Protein AF-A0A7S3T884-F1 (afdb_monomer_lite)

Secondary structure (DSSP, 8-state):
--------GGGG--TT---HHHHHHHHHTT------S------TTS-PPP-EEEE-TTSSEEEEE-TTS-EEEEEEE-SSS-EEEEE--SSSS-EEE--

pLDDT: mean 70.26, std 16.82, range [40.16, 94.12]

Sequence (99 aa):
TFEVGGMNPYSRVRAGEWLAFDLADVMECGSACQLTDHFEEAQTKQMGRELSVYRSDDKSEHTLAAEDDRPLLIARTVGERDADIYIATGGDPPCAMGP

Organism: NCBI:txid141414

Radius of gyration: 24.62 Å; chains: 1; bounding box: 34×71×53 Å

Foldseek 3Di:
DDDPPPPPPPPDDDPPDDDPVNVVVCVVVVVPPPPDPPPPPPPPDDPDWDWDWDADPVRQKIFIATPVRHTAKMWGDDDDPDIWIFGPPVDPPTHTPDD

Structure (mmCIF, N/CA/C/O backbone):
data_AF-A0A7S3T884-F1
#
_entry.id   AF-A0A7S3T884-F1
#
loop_
_atom_site.group_PDB
_atom_site.id
_atom_site.type_symbol
_atom_site.label_atom_id
_atom_site.label_alt_id
_atom_site.label_comp_id
_atom_site.label_asym_id
_atom_site.label_entity_id
_atom_site.label_seq_id
_atom_site.pdbx_PDB_ins_code
_atom_site.Cartn_x
_atom_site.Cartn_y
_atom_site.Cartn_z
_atom_site.occupancy
_atom_site.B_iso_or_equiv
_atom_site.auth_seq_id
_atom_site.auth_comp_id
_atom_site.auth_asym_id
_atom_site.auth_atom_id
_atom_site.pdbx_PDB_model_num
ATOM 1 N N . THR A 1 1 ? 0.490 56.604 -40.504 1.00 49.78 1 THR A N 1
ATOM 2 C CA . THR A 1 1 ? -0.555 55.672 -40.961 1.00 49.78 1 THR A CA 1
ATOM 3 C C . THR A 1 1 ? 0.101 54.375 -41.354 1.00 49.78 1 THR A C 1
ATOM 5 O O . THR A 1 1 ? 0.791 54.371 -42.355 1.00 49.78 1 THR A O 1
ATOM 8 N N . PHE A 1 2 ? -0.026 53.344 -40.523 1.00 40.16 2 PHE A N 1
ATOM 9 C CA . PHE A 1 2 ? -0.039 51.931 -40.913 1.00 40.16 2 PHE A CA 1
ATOM 10 C C . PHE A 1 2 ? -0.510 51.173 -39.670 1.00 40.16 2 PHE A C 1
ATOM 12 O O . PHE A 1 2 ? 0.254 50.925 -38.741 1.00 40.16 2 PHE A O 1
ATOM 19 N N . GLU A 1 3 ? -1.817 50.937 -39.611 1.00 46.31 3 GLU A N 1
ATOM 20 C CA . GLU A 1 3 ? -2.409 50.013 -38.656 1.00 46.31 3 GLU A CA 1
ATOM 21 C C . GLU A 1 3 ? -1.994 48.608 -39.086 1.00 46.31 3 GLU A C 1
ATOM 23 O O . GLU A 1 3 ? -2.418 48.124 -40.133 1.00 46.31 3 GLU A O 1
ATOM 28 N N . VAL A 1 4 ? -1.142 47.954 -38.301 1.00 52.41 4 VAL A N 1
ATOM 29 C CA . VAL A 1 4 ? -0.983 46.504 -38.402 1.00 52.41 4 VAL A CA 1
ATOM 30 C C . VAL A 1 4 ? -1.876 45.915 -37.327 1.00 52.41 4 VAL A C 1
ATOM 32 O O . VAL A 1 4 ? -1.449 45.619 -36.214 1.00 52.41 4 VAL A O 1
ATOM 35 N N . GLY A 1 5 ? -3.160 45.808 -37.672 1.00 50.34 5 GLY A N 1
ATOM 36 C CA . GLY A 1 5 ? -4.092 44.908 -37.012 1.00 50.34 5 GLY A CA 1
ATOM 37 C C . GLY A 1 5 ? -3.593 43.481 -37.205 1.00 50.34 5 GLY A C 1
ATOM 38 O O . GLY A 1 5 ? -3.985 42.796 -38.147 1.00 50.34 5 GLY A O 1
ATOM 39 N N . GLY A 1 6 ? -2.678 43.058 -36.333 1.00 42.00 6 GLY A N 1
ATO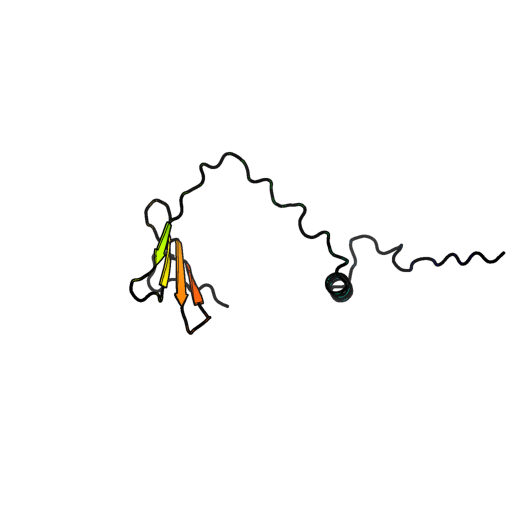M 40 C CA . GLY A 1 6 ? -2.262 41.672 -36.192 1.00 42.00 6 GLY A CA 1
ATOM 41 C C . GLY A 1 6 ? -3.421 40.892 -35.600 1.00 42.00 6 GLY A C 1
ATOM 42 O O . GLY A 1 6 ? -3.534 40.749 -34.385 1.00 42.00 6 GLY A O 1
ATOM 43 N N . MET A 1 7 ? -4.325 40.461 -36.473 1.00 45.94 7 MET A N 1
ATOM 44 C CA . MET A 1 7 ? -5.416 39.562 -36.147 1.00 45.94 7 MET A CA 1
ATOM 45 C C . MET A 1 7 ? -4.790 38.293 -35.570 1.00 45.94 7 MET A C 1
ATOM 47 O O . MET A 1 7 ? -4.184 37.510 -36.297 1.00 45.94 7 MET A O 1
ATOM 51 N N . ASN A 1 8 ? -4.862 38.138 -34.247 1.00 51.88 8 ASN A N 1
ATOM 52 C CA . ASN A 1 8 ? -4.403 36.935 -33.576 1.00 51.88 8 ASN A CA 1
ATOM 53 C C . ASN A 1 8 ? -5.169 35.741 -34.189 1.00 51.88 8 ASN A C 1
ATOM 55 O O . ASN A 1 8 ? -6.406 35.721 -34.081 1.00 51.88 8 ASN A O 1
ATOM 59 N N . PRO A 1 9 ? -4.495 34.772 -34.844 1.00 50.94 9 PRO A N 1
ATOM 60 C CA . PRO A 1 9 ? -5.165 33.648 -35.500 1.00 50.94 9 PRO A CA 1
ATOM 61 C C . PRO A 1 9 ? -5.946 32.772 -34.509 1.00 50.94 9 PRO A C 1
ATOM 63 O O . PRO A 1 9 ? -6.838 32.035 -34.919 1.00 50.94 9 PRO A O 1
ATOM 66 N N . TYR A 1 10 ? -5.692 32.912 -33.204 1.00 52.44 10 TYR A N 1
ATOM 67 C CA . TYR A 1 10 ? -6.385 32.177 -32.145 1.00 52.44 10 TYR A CA 1
ATOM 68 C C . TYR A 1 10 ? -7.757 32.761 -31.762 1.00 52.44 10 TYR A C 1
ATOM 70 O O . TYR A 1 10 ? -8.469 32.189 -30.943 1.00 52.44 10 TYR A O 1
ATOM 78 N N . SER A 1 11 ? -8.184 33.879 -32.359 1.00 52.78 11 SER A N 1
ATOM 79 C CA . SER A 1 11 ? -9.422 34.577 -31.962 1.00 52.78 11 SER A CA 1
ATOM 80 C C . SER A 1 11 ? -10.734 33.945 -32.463 1.00 52.78 11 SER A C 1
ATOM 82 O O . SER A 1 11 ? -11.804 34.533 -32.286 1.00 52.78 11 SER A O 1
ATOM 84 N N . ARG A 1 12 ? -10.703 32.750 -33.070 1.00 53.72 12 ARG A N 1
ATOM 85 C CA . ARG A 1 12 ? -11.915 32.088 -33.591 1.00 53.72 12 ARG A CA 1
ATOM 86 C C . ARG A 1 12 ? -12.034 30.587 -33.350 1.00 53.72 12 ARG A C 1
ATOM 88 O O . ARG A 1 12 ? -12.874 29.954 -33.986 1.00 53.72 12 ARG A O 1
ATOM 95 N N . VAL A 1 13 ? -11.292 30.016 -32.407 1.00 50.59 13 VAL A N 1
ATOM 96 C CA . VAL A 1 13 ? -11.554 28.628 -32.005 1.00 50.59 13 VAL A CA 1
ATOM 97 C C . VAL A 1 13 ? -12.625 28.650 -30.919 1.00 50.59 13 VAL A C 1
ATOM 99 O O . VAL A 1 13 ? -12.378 29.035 -29.777 1.00 50.59 13 VAL A O 1
ATOM 102 N N . ARG A 1 14 ? -13.866 28.315 -31.298 1.00 53.44 14 ARG A N 1
ATOM 103 C CA . ARG A 1 14 ? -14.937 28.061 -30.325 1.00 53.44 14 ARG A CA 1
ATOM 104 C C . ARG A 1 14 ? -14.458 26.955 -29.385 1.00 53.44 14 ARG A C 1
ATOM 106 O O . ARG A 1 14 ? -13.812 26.020 -29.840 1.00 53.44 14 ARG A O 1
ATOM 113 N N . ALA A 1 15 ? -14.788 27.063 -28.101 1.00 51.06 15 ALA A N 1
ATOM 114 C CA . ALA A 1 15 ? -14.285 26.241 -26.993 1.00 51.06 15 ALA A CA 1
ATOM 115 C C . ALA A 1 15 ? -14.606 24.721 -27.049 1.00 51.06 15 ALA A C 1
ATOM 117 O O . ALA A 1 15 ? -14.682 24.082 -26.008 1.00 51.06 15 ALA A O 1
ATOM 118 N N . GLY A 1 16 ? -14.822 24.132 -28.229 1.00 55.66 16 GLY A N 1
ATOM 119 C CA . GLY A 1 16 ? -15.200 22.729 -28.411 1.00 55.66 16 GLY A CA 1
ATOM 120 C C . GLY A 1 16 ? -14.404 21.946 -29.458 1.00 55.66 16 GLY A C 1
ATOM 121 O O . GLY A 1 16 ? -14.673 20.763 -29.616 1.00 55.66 16 GLY A O 1
ATOM 122 N N . GLU A 1 17 ? -13.440 22.544 -30.164 1.00 59.59 17 GLU A N 1
ATOM 123 C CA . GLU A 1 17 ? -12.670 21.837 -31.203 1.00 59.59 17 GLU A CA 1
ATOM 124 C C . GLU A 1 17 ? -11.180 22.166 -31.097 1.00 59.59 17 GLU A C 1
ATOM 126 O O . GLU A 1 17 ? -10.612 22.867 -31.927 1.00 59.59 17 GLU A O 1
ATOM 131 N N . TRP A 1 18 ? -10.543 21.678 -30.038 1.00 57.25 18 TRP A N 1
ATOM 132 C CA . TRP A 1 18 ? -9.087 21.603 -29.986 1.00 57.25 18 TRP A CA 1
ATOM 133 C C . TRP A 1 18 ? -8.696 20.167 -30.322 1.00 57.25 18 TRP A C 1
ATOM 135 O O . TRP A 1 18 ? -9.171 19.227 -29.679 1.00 57.25 18 TRP A O 1
ATOM 145 N N . LEU A 1 19 ? -7.875 19.978 -31.356 1.00 66.06 19 LEU A N 1
ATOM 146 C CA . LEU A 1 19 ? -7.313 18.666 -31.662 1.00 66.06 19 LEU A CA 1
ATOM 147 C C . LEU A 1 19 ? -6.342 18.284 -30.536 1.00 66.06 19 LEU A C 1
ATOM 149 O O . LEU A 1 19 ? -5.660 19.140 -29.977 1.00 66.06 19 LEU A O 1
ATOM 153 N N . ALA A 1 20 ? -6.278 16.994 -30.194 1.00 62.28 20 ALA A N 1
ATOM 154 C CA . ALA A 1 20 ? -5.528 16.504 -29.031 1.00 62.28 20 ALA A CA 1
ATOM 155 C C . ALA A 1 20 ? -4.052 16.954 -29.004 1.00 62.28 20 ALA A C 1
ATOM 157 O O . ALA A 1 20 ? -3.489 17.150 -27.931 1.00 62.28 20 ALA A O 1
ATOM 158 N N . PHE A 1 21 ? -3.447 17.156 -30.177 1.00 62.09 21 PHE A N 1
ATOM 159 C CA . PHE A 1 21 ? -2.070 17.632 -30.307 1.00 62.09 21 PHE A CA 1
ATOM 160 C C . PHE A 1 21 ? -1.910 19.118 -29.972 1.00 62.09 21 PHE A C 1
ATOM 162 O O . PHE A 1 21 ? -0.973 19.468 -29.265 1.00 62.09 21 PHE A O 1
ATOM 169 N N . ASP A 1 22 ? -2.846 19.973 -30.390 1.00 60.44 22 AS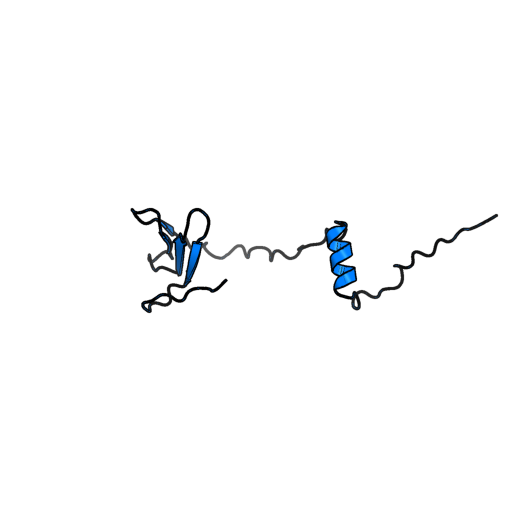P A N 1
ATOM 170 C CA . ASP A 1 22 ? -2.808 21.404 -30.059 1.00 60.44 22 ASP A CA 1
ATOM 171 C C . ASP A 1 22 ? -3.015 21.622 -28.553 1.00 60.44 22 ASP A C 1
ATOM 173 O O . ASP A 1 22 ? -2.445 22.530 -27.952 1.00 60.44 22 ASP A O 1
ATOM 177 N N . LEU A 1 23 ? -3.811 20.753 -27.920 1.00 61.22 23 LEU A N 1
ATOM 178 C CA . LEU A 1 23 ? -4.016 20.772 -26.474 1.00 61.22 23 LEU A CA 1
ATOM 179 C C . LEU A 1 23 ? -2.741 20.368 -25.714 1.00 61.22 23 LEU A C 1
ATOM 181 O O . LEU A 1 23 ? -2.403 20.995 -24.712 1.00 61.22 23 LEU A O 1
ATOM 185 N N . ALA A 1 24 ? -2.020 19.355 -26.207 1.00 65.12 24 ALA A N 1
ATOM 186 C CA . ALA A 1 24 ? -0.758 18.907 -25.621 1.00 65.12 24 ALA A CA 1
ATOM 187 C C . ALA A 1 24 ? 0.333 19.989 -25.700 1.00 65.12 24 ALA A C 1
ATOM 189 O O . ALA A 1 24 ? 1.037 20.217 -24.719 1.00 65.12 24 ALA A O 1
ATOM 190 N N . ASP A 1 25 ? 0.413 20.712 -26.819 1.00 63.78 25 ASP A N 1
ATOM 191 C CA . ASP A 1 25 ? 1.403 21.777 -27.030 1.00 63.78 25 ASP A CA 1
ATOM 192 C C . ASP A 1 25 ? 1.155 22.987 -26.100 1.00 63.78 25 ASP A C 1
ATOM 194 O O . ASP A 1 25 ? 2.077 23.569 -25.523 1.00 63.78 25 ASP A O 1
ATOM 198 N N . VAL A 1 26 ? -0.118 23.318 -25.836 1.00 62.53 26 VAL A N 1
ATOM 199 C CA . VAL A 1 26 ? -0.498 24.351 -24.849 1.00 62.53 26 VAL A CA 1
ATOM 200 C C . VAL A 1 26 ? -0.199 23.924 -23.405 1.00 62.53 26 VAL A C 1
ATOM 202 O O . VAL A 1 26 ? 0.133 24.777 -22.569 1.00 62.53 26 VAL A O 1
ATOM 205 N N . MET A 1 27 ? -0.293 22.625 -23.099 1.00 62.22 27 MET A N 1
ATOM 206 C CA . MET A 1 27 ? 0.117 22.075 -21.802 1.00 62.22 27 MET A CA 1
ATOM 207 C C . MET A 1 27 ? 1.641 22.121 -21.626 1.00 62.22 27 MET A C 1
ATOM 209 O O . MET A 1 27 ? 2.108 22.494 -20.551 1.00 62.22 27 MET A O 1
ATOM 213 N N . GLU A 1 28 ? 2.411 21.820 -22.676 1.00 63.53 28 GLU A N 1
ATOM 214 C CA . GLU A 1 28 ? 3.880 21.894 -22.663 1.00 63.53 28 GLU A CA 1
ATOM 215 C C . GLU A 1 28 ? 4.385 23.342 -22.530 1.00 63.53 28 GLU A C 1
ATOM 217 O O . GLU A 1 28 ? 5.320 23.614 -21.775 1.00 63.53 28 GLU A O 1
ATOM 222 N N . CYS A 1 29 ? 3.694 24.306 -23.149 1.00 59.25 29 CYS A N 1
ATOM 223 C CA . CYS A 1 29 ? 3.984 25.739 -23.021 1.00 59.25 29 CYS A CA 1
ATOM 224 C C . CYS A 1 29 ? 3.540 26.367 -21.682 1.00 59.25 29 CYS A C 1
ATOM 226 O O . CYS A 1 29 ? 3.618 27.589 -21.522 1.00 59.25 29 CYS A O 1
ATOM 228 N N . GLY A 1 30 ? 3.027 25.578 -20.729 1.00 56.12 30 GLY A N 1
ATOM 229 C CA . GLY A 1 30 ? 2.644 26.054 -19.393 1.00 56.12 30 GLY A CA 1
ATOM 230 C C . GLY A 1 30 ? 1.509 27.085 -19.389 1.00 56.12 30 GLY A C 1
ATOM 231 O O . GLY A 1 30 ? 1.339 27.813 -18.415 1.00 56.12 30 GLY A O 1
ATOM 232 N N . SER A 1 31 ? 0.743 27.189 -20.479 1.00 56.44 31 SER A N 1
ATOM 233 C CA . SER A 1 31 ? -0.370 28.143 -20.600 1.00 56.44 31 SER A CA 1
ATOM 234 C C . SER A 1 31 ? -1.710 27.535 -20.169 1.00 56.44 31 SER A C 1
ATOM 236 O O . SER A 1 31 ? -2.660 28.262 -19.884 1.00 56.44 31 SER A O 1
ATOM 238 N N . ALA A 1 32 ? -1.778 26.208 -20.027 1.00 55.53 32 ALA A N 1
ATOM 239 C CA . ALA A 1 32 ? -2.885 25.492 -19.396 1.00 55.53 32 ALA A CA 1
ATOM 240 C C . ALA A 1 32 ? -2.771 25.505 -17.854 1.00 55.53 32 ALA A C 1
ATOM 242 O O . ALA A 1 32 ? -2.799 24.467 -17.202 1.00 55.53 32 ALA A O 1
ATOM 243 N N . CYS A 1 33 ? -2.633 26.687 -17.247 1.00 53.16 33 CYS A N 1
ATOM 244 C CA . CYS A 1 33 ? -2.588 26.846 -15.784 1.00 53.16 33 CYS A CA 1
ATOM 245 C C . CYS A 1 33 ? -3.976 26.887 -15.118 1.00 53.16 33 CYS A C 1
ATOM 247 O O . CYS A 1 33 ? -4.072 27.174 -13.930 1.00 53.16 33 CYS A O 1
ATOM 249 N N . GLN A 1 34 ? -5.057 26.607 -15.848 1.00 54.88 34 GLN A N 1
ATOM 250 C CA . GLN A 1 34 ? -6.402 26.465 -15.277 1.00 54.88 34 GLN A CA 1
ATOM 251 C C . GLN A 1 34 ? -6.761 24.984 -15.128 1.00 54.88 34 GLN A C 1
ATOM 253 O O . GLN A 1 34 ? -7.762 24.506 -15.655 1.00 54.88 34 GLN A O 1
ATOM 258 N N . LEU A 1 35 ? -5.903 24.234 -14.435 1.00 52.81 35 LEU A N 1
ATOM 259 C CA . LEU A 1 35 ? -6.229 22.886 -13.995 1.00 52.81 35 LEU A CA 1
ATOM 260 C C . LEU A 1 35 ? -6.876 22.982 -12.603 1.00 52.81 35 LEU A C 1
ATOM 262 O O . LEU A 1 35 ? -6.226 23.355 -11.630 1.00 52.81 35 LEU A O 1
ATOM 266 N N . THR A 1 36 ? -8.151 22.591 -12.533 1.00 52.69 36 THR A N 1
ATOM 267 C CA . THR A 1 36 ? -8.893 22.163 -11.328 1.00 52.69 36 THR A CA 1
ATOM 268 C C . THR A 1 36 ? -9.329 23.224 -10.301 1.00 52.69 36 THR A C 1
ATOM 270 O O . THR A 1 36 ? -8.996 23.131 -9.128 1.00 52.69 36 THR A O 1
ATOM 273 N N . ASP A 1 37 ? -10.225 24.137 -10.695 1.00 47.19 37 ASP A N 1
ATOM 274 C CA . ASP A 1 37 ? -11.061 24.920 -9.748 1.00 47.19 37 ASP A CA 1
ATOM 275 C C . ASP A 1 37 ? -12.236 24.109 -9.147 1.00 47.19 37 ASP A C 1
ATOM 277 O O . ASP A 1 37 ? -13.074 24.632 -8.415 1.00 47.19 37 ASP A O 1
ATOM 281 N N . HIS A 1 38 ? -12.306 22.807 -9.434 1.00 49.38 38 HIS A N 1
ATOM 282 C CA . HIS A 1 38 ? -13.296 21.891 -8.869 1.00 49.38 38 HIS A CA 1
ATOM 283 C C . HIS A 1 38 ? -12.617 20.820 -8.015 1.00 49.38 38 HIS A C 1
ATOM 285 O O . HIS A 1 38 ? -12.770 19.625 -8.252 1.00 49.38 38 HIS A O 1
ATOM 291 N N . PHE A 1 39 ? -11.871 21.239 -6.992 1.00 56.25 39 PHE A N 1
ATOM 292 C CA . PHE A 1 39 ? -11.879 20.439 -5.772 1.00 56.25 39 PHE A CA 1
ATOM 293 C C . PHE A 1 39 ? -13.286 20.595 -5.209 1.00 56.25 39 PHE A C 1
ATOM 295 O O . PHE A 1 39 ? -13.653 21.693 -4.793 1.00 56.25 39 PHE A O 1
ATOM 302 N N . GLU A 1 40 ? -14.109 19.547 -5.285 1.00 58.88 40 GLU A N 1
ATOM 303 C CA . GLU A 1 40 ? -15.382 19.551 -4.571 1.00 58.88 40 GLU A CA 1
ATOM 304 C C . GLU A 1 40 ? -15.084 19.932 -3.121 1.00 58.88 40 GLU A C 1
ATOM 306 O O . GLU A 1 40 ? -14.289 19.282 -2.439 1.00 58.88 40 GLU A O 1
ATOM 311 N N . GLU A 1 41 ? -15.648 21.062 -2.703 1.00 57.34 41 GLU A N 1
ATOM 312 C CA . GLU A 1 41 ? -15.509 21.607 -1.365 1.00 57.34 41 GLU A CA 1
ATOM 313 C C . GLU A 1 41 ? -15.858 20.480 -0.391 1.00 57.34 41 GLU A C 1
ATOM 315 O O . GLU A 1 41 ? -16.989 19.984 -0.396 1.00 57.34 41 GLU A O 1
ATOM 320 N N . ALA A 1 42 ? -14.859 19.992 0.356 1.00 56.62 42 ALA A N 1
ATOM 321 C CA . ALA A 1 42 ? -15.013 18.809 1.188 1.00 56.62 42 ALA A CA 1
ATOM 322 C C . ALA A 1 42 ? -16.233 19.014 2.085 1.00 56.62 42 ALA A C 1
ATOM 324 O O . ALA A 1 42 ? -16.231 19.905 2.942 1.00 56.62 42 ALA A O 1
ATOM 325 N N . GLN A 1 43 ? -17.293 18.230 1.846 1.00 58.66 43 GLN A N 1
ATOM 326 C CA . GLN A 1 43 ? -18.535 18.376 2.589 1.00 58.66 43 GLN A CA 1
ATOM 327 C C . GLN A 1 43 ? -18.202 18.250 4.070 1.00 58.66 43 GLN A C 1
ATOM 329 O O . GLN A 1 43 ? -17.819 17.188 4.565 1.00 58.66 43 GLN A O 1
ATOM 334 N N . THR A 1 44 ? -18.313 19.373 4.774 1.00 56.66 44 THR A N 1
ATOM 335 C CA . THR A 1 44 ? -17.894 19.553 6.162 1.00 56.66 44 THR A CA 1
ATOM 336 C C . THR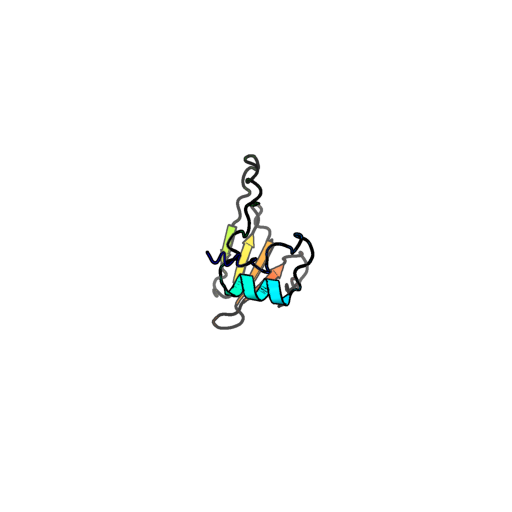 A 1 44 ? -18.936 18.917 7.078 1.00 56.66 44 THR A C 1
ATOM 338 O O . THR A 1 44 ? -19.588 19.586 7.874 1.00 56.66 44 THR A O 1
ATOM 341 N N . LYS A 1 45 ? -19.182 17.611 6.911 1.00 54.38 45 LYS A N 1
ATOM 342 C CA . LYS A 1 45 ? -19.987 16.799 7.829 1.00 54.38 45 LYS A CA 1
ATOM 343 C C . LYS A 1 45 ? -19.923 15.286 7.606 1.00 54.38 45 LYS A C 1
ATOM 345 O O . LYS A 1 45 ? -20.865 14.588 7.969 1.00 54.38 45 LYS A O 1
ATOM 350 N N . GLN A 1 46 ? -18.829 14.743 7.082 1.00 56.62 46 GLN A N 1
ATOM 351 C CA . GLN A 1 46 ? -18.504 13.355 7.413 1.00 56.62 46 GLN A CA 1
ATOM 352 C C . GLN A 1 46 ? -17.619 13.374 8.653 1.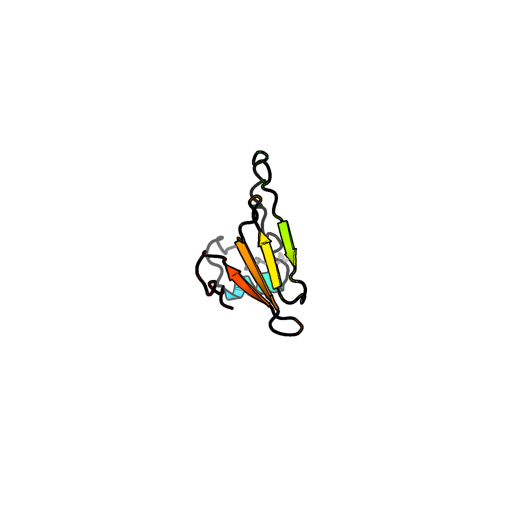00 56.62 46 GLN A C 1
ATOM 354 O O . GLN A 1 46 ? -16.563 13.999 8.648 1.00 56.62 46 GLN A O 1
ATOM 359 N N . MET A 1 47 ? -18.071 12.725 9.732 1.00 60.94 47 MET A N 1
ATOM 360 C CA . MET A 1 47 ? -17.155 12.258 10.771 1.00 60.94 47 MET A CA 1
ATOM 361 C C . MET A 1 47 ? -16.048 11.511 10.027 1.00 60.94 47 MET A C 1
ATOM 363 O O . MET A 1 47 ? -16.340 10.522 9.351 1.00 60.94 47 MET A O 1
ATOM 367 N N . GLY A 1 48 ? -14.843 12.083 10.009 1.00 64.69 48 GLY A N 1
ATOM 368 C CA . GLY A 1 48 ? -13.730 11.521 9.260 1.00 64.69 48 GLY A CA 1
ATOM 369 C C . GLY A 1 48 ? -13.514 10.103 9.753 1.00 64.69 48 GLY A C 1
ATOM 370 O O . GLY A 1 48 ? -13.327 9.912 10.950 1.00 64.69 48 GLY A O 1
ATOM 371 N N . ARG A 1 49 ? -13.622 9.126 8.852 1.00 73.75 49 ARG A N 1
ATOM 372 C CA . ARG A 1 49 ? -13.303 7.742 9.189 1.00 73.75 49 ARG A CA 1
ATOM 373 C C . ARG A 1 49 ? -11.813 7.675 9.489 1.00 73.75 49 ARG A C 1
ATOM 375 O O . ARG A 1 49 ? -11.013 8.103 8.655 1.00 73.75 49 ARG A O 1
ATOM 382 N N . GLU A 1 50 ? -11.459 7.180 10.662 1.00 85.94 50 GLU A N 1
ATOM 383 C CA . GLU A 1 50 ? -10.077 6.912 11.022 1.00 85.94 50 GLU A CA 1
ATOM 384 C C . GLU A 1 50 ? -9.583 5.714 10.201 1.00 85.94 50 GLU A C 1
ATOM 386 O O . GLU A 1 50 ? -10.263 4.703 10.042 1.00 85.94 50 GLU A O 1
ATOM 391 N N . LEU A 1 51 ? -8.414 5.858 9.587 1.00 90.50 51 LEU A N 1
ATOM 392 C CA . LEU A 1 51 ? -7.777 4.785 8.836 1.00 90.50 51 LEU A CA 1
ATOM 393 C C . LEU A 1 51 ? -6.419 4.522 9.466 1.00 90.50 51 LEU A C 1
ATOM 395 O O . LEU A 1 51 ? -5.666 5.459 9.744 1.00 90.50 51 LEU A O 1
ATOM 399 N N . SER A 1 52 ? -6.103 3.250 9.660 1.00 92.75 52 SER A N 1
ATOM 400 C CA . SER A 1 52 ? -4.842 2.823 10.258 1.00 92.75 52 SER A CA 1
ATOM 401 C C . SER A 1 52 ? -3.937 2.226 9.190 1.00 92.75 52 SER A C 1
ATOM 403 O O . SER A 1 52 ? -4.396 1.544 8.275 1.00 92.75 52 SER A O 1
ATOM 405 N N . VAL A 1 53 ? -2.634 2.490 9.294 1.00 93.38 53 VAL A N 1
ATOM 406 C CA . VAL A 1 53 ? -1.625 1.882 8.422 1.00 93.38 53 VAL A CA 1
ATOM 407 C C . VAL A 1 53 ? -0.746 0.976 9.261 1.00 93.38 53 VAL A C 1
ATOM 409 O O . VAL A 1 53 ? -0.036 1.434 10.158 1.00 93.38 53 VAL A O 1
ATOM 412 N N . TYR A 1 54 ? -0.776 -0.306 8.930 1.00 92.81 54 TYR A N 1
ATOM 413 C CA . TYR A 1 54 ? 0.074 -1.326 9.517 1.00 92.81 54 TYR A CA 1
ATOM 414 C C . TYR A 1 54 ? 1.236 -1.625 8.583 1.00 92.81 54 TYR A C 1
ATOM 416 O O . TYR A 1 54 ? 1.097 -1.599 7.361 1.00 92.81 54 TYR A O 1
ATOM 424 N N . ARG A 1 55 ? 2.391 -1.925 9.165 1.00 94.12 55 ARG A N 1
ATOM 425 C CA . ARG A 1 55 ? 3.570 -2.371 8.432 1.00 94.12 55 ARG A CA 1
ATOM 426 C C . ARG A 1 55 ? 3.980 -3.733 8.960 1.00 94.12 55 ARG A C 1
ATOM 428 O O . ARG A 1 55 ? 4.023 -3.916 10.175 1.00 94.12 55 ARG A O 1
ATOM 435 N N . SER A 1 56 ? 4.286 -4.655 8.057 1.00 91.88 56 SER A N 1
ATOM 436 C CA . SER A 1 56 ? 4.795 -5.977 8.415 1.00 91.88 56 SER A CA 1
ATOM 437 C C . SER A 1 56 ? 6.177 -5.902 9.077 1.00 91.88 56 SER A C 1
ATOM 439 O O . SER A 1 56 ? 6.952 -4.967 8.846 1.00 91.88 56 SER A O 1
ATOM 441 N N . ASP A 1 57 ? 6.517 -6.916 9.877 1.00 93.00 57 ASP A N 1
ATOM 442 C CA . ASP A 1 57 ? 7.808 -6.999 10.579 1.00 93.00 57 ASP A CA 1
ATOM 443 C C . ASP A 1 57 ? 9.004 -7.046 9.617 1.00 93.00 57 ASP A C 1
ATOM 445 O O . ASP A 1 57 ? 10.048 -6.435 9.860 1.00 93.00 57 ASP A O 1
ATOM 449 N N . ASP A 1 58 ? 8.833 -7.741 8.490 1.00 91.50 58 ASP A N 1
ATOM 450 C CA . ASP A 1 58 ? 9.821 -7.841 7.411 1.00 91.50 58 ASP A CA 1
ATOM 451 C C . ASP A 1 58 ? 9.890 -6.576 6.541 1.00 91.50 58 ASP A C 1
ATOM 453 O O . ASP A 1 58 ? 10.734 -6.480 5.650 1.00 91.50 58 ASP A O 1
ATOM 457 N N . LYS A 1 59 ? 9.025 -5.590 6.822 1.00 88.38 59 LYS A N 1
ATOM 458 C CA . LYS A 1 59 ? 8.931 -4.296 6.144 1.00 88.38 59 LYS A CA 1
ATOM 459 C C . LYS A 1 59 ? 8.591 -4.376 4.653 1.00 88.38 59 LYS A C 1
ATOM 461 O O . LYS A 1 59 ? 8.707 -3.342 3.986 1.00 88.38 59 LYS A O 1
ATOM 466 N N . SER A 1 60 ? 8.185 -5.546 4.160 1.00 89.88 60 SER A N 1
ATOM 467 C CA . SER A 1 60 ? 7.864 -5.797 2.753 1.00 89.88 60 SER A CA 1
ATOM 468 C C . SER A 1 60 ? 6.410 -5.474 2.397 1.00 89.88 60 SER A C 1
ATOM 470 O O . SER A 1 60 ? 6.089 -5.334 1.219 1.00 89.88 60 SER A O 1
ATOM 472 N N . GLU A 1 61 ? 5.538 -5.312 3.395 1.00 91.50 61 GLU A N 1
ATOM 473 C CA . GLU A 1 61 ? 4.103 -5.123 3.211 1.00 91.50 61 GLU A CA 1
ATOM 474 C C . GLU A 1 61 ? 3.572 -3.971 4.076 1.00 91.50 61 GLU A C 1
ATOM 476 O O . GLU A 1 61 ? 3.961 -3.786 5.235 1.00 91.50 61 GLU A O 1
ATOM 481 N N . HIS A 1 62 ? 2.677 -3.177 3.492 1.00 93.06 62 HIS A N 1
ATOM 482 C CA . HIS A 1 62 ? 1.942 -2.117 4.173 1.00 93.06 62 HIS A CA 1
ATOM 483 C C . HIS A 1 62 ? 0.450 -2.321 3.944 1.00 93.06 62 HIS A C 1
ATOM 485 O O . HIS A 1 62 ? 0.009 -2.435 2.802 1.00 93.06 62 HIS A O 1
ATOM 491 N N . THR A 1 63 ? -0.326 -2.313 5.019 1.00 93.31 63 THR A N 1
ATOM 492 C CA . THR A 1 63 ? -1.764 -2.570 4.977 1.00 93.31 63 THR A CA 1
ATOM 493 C C . THR A 1 63 ? -2.510 -1.352 5.485 1.00 93.31 63 THR A C 1
ATOM 495 O O . THR A 1 63 ? -2.349 -0.953 6.637 1.00 93.31 63 THR A O 1
ATOM 498 N N . LEU A 1 64 ? -3.341 -0.770 4.625 1.00 93.81 64 LEU A N 1
ATOM 499 C CA . LEU A 1 64 ? -4.332 0.222 5.016 1.00 93.81 64 LEU A CA 1
ATOM 500 C C . LEU A 1 64 ? -5.570 -0.514 5.525 1.00 93.81 64 LEU A C 1
ATOM 502 O O . LEU A 1 64 ? -6.175 -1.296 4.785 1.00 93.81 64 LEU A O 1
ATOM 506 N N . ALA A 1 65 ? -5.956 -0.238 6.761 1.00 92.88 65 ALA A N 1
ATOM 507 C CA . ALA A 1 65 ? -7.111 -0.823 7.415 1.00 92.88 65 ALA A CA 1
ATOM 508 C C . ALA A 1 65 ? -8.174 0.233 7.729 1.00 92.88 65 ALA A C 1
ATOM 510 O O . ALA A 1 65 ? -7.876 1.413 7.942 1.00 92.88 65 ALA A O 1
ATOM 511 N N . ALA A 1 66 ? -9.426 -0.215 7.744 1.00 91.69 66 ALA A N 1
ATOM 512 C CA . ALA A 1 66 ? -10.537 0.542 8.303 1.00 91.69 66 ALA A CA 1
ATOM 513 C C . ALA A 1 66 ? -10.475 0.558 9.843 1.00 91.69 66 ALA A C 1
ATOM 515 O O . ALA A 1 66 ? -9.696 -0.172 10.447 1.00 91.69 66 ALA A O 1
ATOM 516 N N . GLU A 1 67 ? -11.339 1.359 10.470 1.00 89.75 67 GLU A N 1
ATOM 517 C CA . GLU A 1 67 ? -11.483 1.468 11.934 1.00 89.75 67 GLU A CA 1
ATOM 518 C C . GLU A 1 67 ? -11.726 0.124 12.647 1.00 89.75 67 GLU A C 1
ATOM 520 O O . GLU A 1 67 ? -11.447 -0.008 13.833 1.00 89.75 67 GLU A O 1
ATOM 525 N N . ASP A 1 68 ? -12.272 -0.869 11.940 1.00 90.06 68 ASP A N 1
ATOM 526 C CA . ASP A 1 68 ? -12.549 -2.222 12.434 1.00 90.06 68 ASP A CA 1
ATOM 527 C C . ASP A 1 68 ? -11.388 -3.206 12.193 1.00 90.06 68 ASP A C 1
ATOM 529 O O . ASP A 1 68 ? -11.595 -4.419 12.226 1.00 90.06 68 ASP A O 1
ATOM 533 N N . ASP A 1 69 ? -10.189 -2.694 11.901 1.00 87.69 69 ASP A N 1
ATOM 534 C CA . ASP A 1 69 ? -8.984 -3.442 11.515 1.00 87.69 69 ASP A CA 1
ATOM 535 C C . ASP A 1 69 ? -9.132 -4.298 10.249 1.00 87.69 69 ASP A C 1
ATOM 537 O O . ASP A 1 69 ? -8.244 -5.083 9.894 1.00 87.69 69 ASP A O 1
ATOM 541 N N . ARG A 1 70 ? -10.225 -4.135 9.498 1.00 90.31 70 ARG A N 1
ATOM 542 C CA . A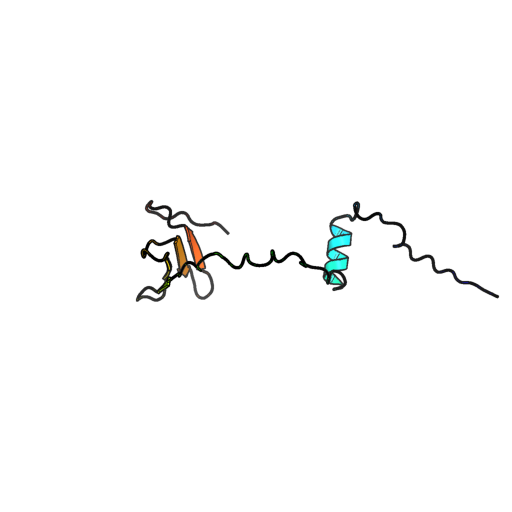RG A 1 70 ? -10.395 -4.844 8.236 1.00 90.31 70 ARG A CA 1
ATOM 543 C C . ARG A 1 70 ? -9.438 -4.269 7.186 1.00 90.31 70 ARG A C 1
ATOM 545 O O . ARG A 1 70 ? -9.485 -3.060 6.930 1.00 90.31 70 ARG A O 1
ATOM 552 N N . PRO A 1 71 ? -8.634 -5.107 6.506 1.00 90.19 71 PRO A N 1
ATOM 553 C CA . PRO A 1 71 ? -7.760 -4.639 5.441 1.00 90.19 71 PRO A CA 1
ATOM 554 C C . PRO A 1 71 ? -8.595 -4.109 4.272 1.00 90.19 71 PRO A C 1
ATOM 556 O O . PRO A 1 71 ? -9.588 -4.717 3.871 1.00 90.19 71 PRO A O 1
ATOM 559 N N . LEU A 1 72 ? -8.184 -2.967 3.728 1.00 90.62 72 LEU A N 1
ATOM 560 C CA . LEU A 1 72 ? -8.785 -2.336 2.551 1.00 90.62 72 LEU A CA 1
ATOM 561 C C . LEU A 1 72 ? -7.839 -2.432 1.354 1.00 90.62 72 LEU A C 1
ATOM 563 O O . LEU A 1 72 ? -8.237 -2.847 0.265 1.00 90.62 72 LEU A O 1
ATOM 567 N N . LEU A 1 73 ? -6.576 -2.070 1.580 1.00 90.69 73 LEU A N 1
ATOM 568 C CA . LEU A 1 73 ? -5.518 -2.053 0.579 1.00 90.69 73 LEU A CA 1
ATOM 569 C C . LEU A 1 73 ? -4.241 -2.627 1.176 1.00 90.69 73 LEU A C 1
ATOM 571 O O . LEU A 1 73 ? -3.908 -2.349 2.327 1.00 90.69 73 LEU A O 1
ATOM 575 N N . ILE A 1 74 ? -3.525 -3.396 0.369 1.00 92.38 74 ILE A N 1
ATOM 576 C CA . ILE A 1 74 ? -2.241 -3.990 0.726 1.00 92.38 74 ILE A CA 1
ATOM 577 C C . ILE A 1 74 ? -1.243 -3.562 -0.343 1.00 92.38 74 ILE A C 1
ATOM 579 O O . ILE A 1 74 ? -1.485 -3.770 -1.527 1.00 92.38 74 ILE A O 1
ATOM 583 N N . ALA A 1 75 ? -0.133 -2.959 0.056 1.00 92.38 75 ALA A N 1
ATOM 584 C CA . ALA A 1 75 ? 0.981 -2.643 -0.823 1.00 92.38 75 ALA A CA 1
ATOM 585 C C . ALA A 1 75 ? 2.152 -3.561 -0.478 1.00 92.38 75 ALA A C 1
ATOM 587 O O . ALA A 1 75 ? 2.639 -3.535 0.655 1.00 92.38 75 ALA A O 1
ATOM 588 N N . ARG A 1 76 ? 2.612 -4.355 -1.446 1.00 91.75 76 ARG A N 1
ATOM 589 C CA . ARG A 1 76 ? 3.762 -5.249 -1.284 1.00 91.75 76 ARG A CA 1
ATOM 590 C C . ARG A 1 76 ? 4.918 -4.757 -2.129 1.00 91.75 76 ARG A C 1
ATOM 592 O O . ARG A 1 76 ? 4.769 -4.552 -3.326 1.00 91.75 76 ARG A O 1
ATOM 599 N N . THR A 1 77 ? 6.077 -4.597 -1.515 1.00 90.69 77 THR A N 1
ATOM 600 C CA . THR A 1 77 ? 7.298 -4.196 -2.202 1.00 90.69 77 THR A CA 1
ATOM 601 C C . THR A 1 77 ? 7.801 -5.328 -3.104 1.00 90.69 77 THR A C 1
ATOM 603 O O . THR A 1 77 ? 8.015 -6.450 -2.645 1.00 90.69 77 THR A O 1
ATOM 606 N N . VAL A 1 78 ? 8.021 -5.022 -4.384 1.00 86.25 78 VAL A N 1
ATOM 607 C CA . VAL A 1 78 ? 8.518 -5.945 -5.417 1.00 86.25 78 VAL A CA 1
ATOM 608 C C . VAL A 1 78 ? 9.812 -5.375 -6.005 1.00 86.25 78 VAL A C 1
ATOM 610 O O . VAL A 1 78 ? 9.884 -4.991 -7.161 1.00 86.25 78 VAL A O 1
ATOM 613 N N . GLY A 1 79 ? 10.857 -5.264 -5.182 1.00 81.69 79 GLY A N 1
ATOM 614 C CA . GLY A 1 79 ? 12.150 -4.682 -5.570 1.00 81.69 79 GLY A CA 1
ATOM 615 C C . GLY A 1 79 ? 12.580 -3.543 -4.648 1.00 81.69 79 GLY A C 1
ATOM 616 O O . GLY A 1 79 ? 12.049 -3.386 -3.558 1.00 81.69 79 GLY A O 1
ATOM 617 N N . GLU A 1 80 ? 13.566 -2.738 -5.047 1.00 79.31 80 GLU A N 1
ATOM 618 C CA . GLU A 1 80 ? 14.019 -1.622 -4.196 1.00 79.31 80 GLU A CA 1
ATOM 619 C C . GLU A 1 80 ? 13.075 -0.411 -4.222 1.00 79.31 80 GLU A C 1
ATOM 621 O O . GLU A 1 80 ? 13.092 0.394 -3.289 1.00 79.31 80 GLU A O 1
ATOM 626 N N . ARG A 1 81 ? 12.287 -0.241 -5.292 1.00 80.81 81 ARG A N 1
ATOM 627 C CA . ARG A 1 81 ? 11.454 0.957 -5.513 1.00 80.81 81 ARG A CA 1
ATOM 628 C C . ARG A 1 81 ? 10.059 0.684 -6.062 1.00 80.81 81 ARG A C 1
ATOM 630 O O . ARG A 1 81 ? 9.282 1.627 -6.170 1.00 80.81 81 ARG A O 1
ATOM 637 N N . ASP A 1 82 ? 9.748 -0.569 -6.360 1.00 86.75 82 ASP A N 1
ATOM 638 C CA . ASP A 1 82 ? 8.466 -0.950 -6.937 1.00 86.75 82 ASP A CA 1
ATOM 639 C C . ASP A 1 82 ? 7.586 -1.588 -5.865 1.00 86.75 82 ASP A C 1
ATOM 641 O O . ASP A 1 82 ? 8.071 -2.258 -4.944 1.00 86.75 82 ASP A O 1
ATOM 645 N N . ALA A 1 83 ? 6.283 -1.357 -5.966 1.00 86.81 83 ALA A N 1
ATOM 646 C CA . ALA A 1 83 ? 5.301 -1.980 -5.103 1.00 86.81 83 ALA A CA 1
ATOM 647 C C . ALA A 1 83 ? 4.049 -2.322 -5.902 1.00 86.81 83 ALA A C 1
ATOM 649 O O . ALA A 1 83 ? 3.521 -1.483 -6.629 1.00 86.81 83 ALA A O 1
ATOM 650 N N . ASP A 1 84 ? 3.560 -3.537 -5.701 1.00 89.81 84 ASP A N 1
ATOM 651 C CA . ASP A 1 84 ? 2.267 -3.966 -6.206 1.00 89.81 84 ASP A CA 1
ATOM 652 C C . ASP A 1 84 ? 1.191 -3.590 -5.189 1.00 89.81 84 ASP A C 1
ATOM 654 O O . ASP A 1 84 ? 1.373 -3.756 -3.976 1.00 89.81 84 ASP A O 1
ATOM 658 N N . ILE A 1 85 ? 0.052 -3.108 -5.681 1.00 89.19 85 ILE A N 1
ATOM 659 C CA . ILE A 1 85 ? -1.092 -2.730 -4.853 1.00 89.19 85 ILE A CA 1
ATOM 660 C C . ILE A 1 85 ? -2.198 -3.763 -5.044 1.00 89.19 85 ILE A C 1
ATOM 662 O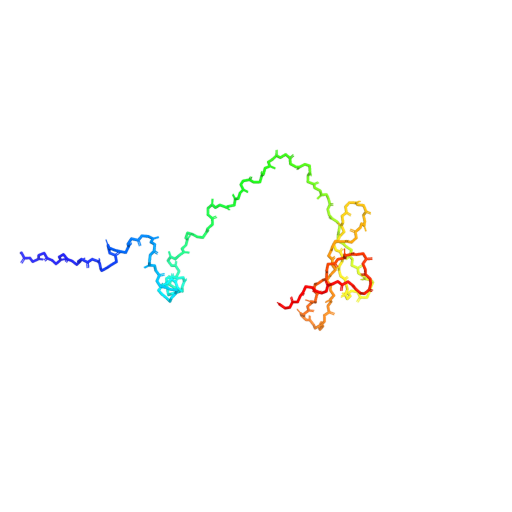 O . ILE A 1 85 ? -2.586 -4.095 -6.161 1.00 89.19 85 ILE A O 1
ATOM 666 N N . TYR A 1 86 ? -2.743 -4.248 -3.939 1.00 87.75 86 TYR A N 1
ATOM 667 C CA . TYR A 1 86 ? -3.785 -5.259 -3.902 1.00 87.75 86 TYR A CA 1
ATOM 668 C C . TYR A 1 86 ? -5.003 -4.733 -3.150 1.00 87.75 86 TYR A C 1
ATOM 670 O O . TYR A 1 86 ? -4.874 -4.051 -2.130 1.00 87.75 86 TYR A O 1
ATOM 678 N N . ILE A 1 87 ? -6.194 -5.105 -3.618 1.00 87.31 87 ILE A N 1
ATOM 679 C CA . ILE A 1 87 ? -7.444 -4.860 -2.893 1.00 87.31 87 ILE A CA 1
ATOM 680 C C . ILE A 1 87 ? -7.771 -6.095 -2.058 1.00 87.31 87 ILE A C 1
ATOM 682 O O . ILE A 1 87 ? -7.888 -7.212 -2.579 1.00 87.31 87 ILE A O 1
ATOM 686 N N . ALA A 1 88 ? -7.971 -5.881 -0.759 1.00 80.50 88 ALA A N 1
ATOM 687 C CA . ALA A 1 88 ? -8.398 -6.922 0.162 1.00 80.50 88 ALA A CA 1
ATOM 688 C C . ALA A 1 88 ? -9.880 -7.258 -0.084 1.00 80.50 88 ALA A C 1
ATOM 690 O O . ALA A 1 88 ? -10.791 -6.701 0.520 1.00 80.50 88 ALA A O 1
ATOM 691 N N . THR A 1 89 ? -10.133 -8.172 -1.021 1.00 76.44 89 THR A N 1
ATOM 692 C CA . THR A 1 89 ? -11.487 -8.602 -1.422 1.00 76.44 89 THR A CA 1
ATOM 693 C C . THR A 1 89 ? -12.034 -9.760 -0.576 1.00 76.44 89 THR A C 1
ATOM 695 O O . THR A 1 89 ? -13.097 -10.297 -0.875 1.00 76.44 89 THR A O 1
ATOM 698 N N . GLY A 1 90 ? -11.331 -10.153 0.493 1.00 65.38 90 GLY A N 1
ATOM 699 C CA . GLY A 1 90 ? -11.703 -11.279 1.361 1.00 65.38 90 GLY A CA 1
ATOM 700 C C . GLY A 1 90 ? -11.434 -12.668 0.763 1.00 65.38 90 GLY A C 1
ATOM 701 O O . GLY A 1 90 ? -11.654 -13.663 1.448 1.00 65.38 90 GLY A O 1
ATOM 702 N N . GLY A 1 91 ? -10.953 -12.745 -0.483 1.00 59.44 91 GLY A N 1
ATOM 703 C CA . GLY A 1 91 ? -10.441 -13.963 -1.114 1.00 59.44 91 GLY A CA 1
ATOM 704 C C . GLY A 1 91 ? -8.911 -14.022 -1.086 1.00 59.44 91 GLY A C 1
ATOM 705 O O . GLY A 1 91 ? -8.252 -12.987 -1.178 1.00 59.44 91 GLY A O 1
ATOM 706 N N . ASP A 1 92 ? -8.363 -15.233 -0.962 1.00 59.12 92 ASP A N 1
ATOM 707 C CA . ASP A 1 92 ? -6.935 -15.532 -1.126 1.00 59.12 92 ASP A CA 1
ATOM 708 C C . ASP A 1 92 ? -6.727 -16.225 -2.491 1.00 59.12 92 ASP A C 1
ATOM 710 O O . ASP A 1 92 ? -7.362 -17.261 -2.728 1.00 59.12 92 ASP A O 1
ATOM 714 N N . PRO A 1 93 ? -5.903 -15.686 -3.413 1.00 62.47 93 PRO A N 1
ATOM 715 C CA . PRO A 1 93 ? -5.074 -14.483 -3.279 1.00 62.47 93 PRO A CA 1
ATOM 716 C C . PRO A 1 93 ? -5.844 -13.163 -3.482 1.00 62.47 93 PRO A C 1
ATOM 718 O O . PRO A 1 93 ? -6.814 -13.126 -4.247 1.00 62.47 93 PRO A O 1
ATOM 721 N N . PRO A 1 94 ? -5.404 -12.059 -2.842 1.00 71.12 94 PRO A N 1
ATOM 722 C CA . PRO A 1 94 ? -5.995 -10.742 -3.041 1.00 71.12 94 PRO A CA 1
ATOM 723 C C . PRO A 1 94 ? -5.814 -10.276 -4.492 1.00 71.12 94 PRO A C 1
ATOM 725 O O . PRO A 1 94 ? -4.846 -10.623 -5.171 1.00 71.12 94 PRO A O 1
ATOM 728 N N . CYS A 1 95 ? -6.768 -9.486 -4.985 1.00 73.75 95 CYS A N 1
ATOM 729 C CA . CYS A 1 95 ? -6.781 -9.056 -6.379 1.00 73.75 95 CYS A CA 1
ATOM 730 C C . CYS A 1 95 ? -5.734 -7.958 -6.585 1.00 73.75 95 CYS A C 1
ATOM 732 O O . CYS A 1 95 ? -5.856 -6.881 -5.993 1.00 73.75 95 CYS A O 1
ATOM 734 N N . ALA A 1 96 ? -4.715 -8.235 -7.401 1.00 75.25 96 ALA A N 1
ATOM 735 C CA . ALA A 1 96 ? -3.753 -7.227 -7.821 1.00 75.25 96 ALA A CA 1
ATOM 736 C C . ALA A 1 96 ? -4.470 -6.160 -8.657 1.00 75.25 96 ALA A C 1
ATOM 738 O O . ALA A 1 96 ? -5.146 -6.472 -9.641 1.00 75.25 96 ALA A O 1
ATOM 739 N N . MET A 1 97 ? -4.308 -4.899 -8.272 1.00 68.69 97 MET A N 1
ATOM 740 C CA . MET A 1 97 ? -4.558 -3.784 -9.173 1.00 68.69 97 MET A CA 1
ATOM 741 C C . MET A 1 97 ? -3.372 -3.778 -10.131 1.00 68.69 97 MET A C 1
ATOM 743 O O . MET A 1 97 ? -2.241 -3.585 -9.698 1.00 68.69 97 MET A O 1
ATOM 747 N N . GLY A 1 98 ? -3.623 -4.135 -11.392 1.00 60.53 98 GLY A N 1
ATOM 748 C CA . GLY A 1 98 ? -2.591 -4.239 -12.426 1.00 60.53 98 GLY A CA 1
ATOM 749 C C . GLY A 1 98 ? -1.811 -2.930 -12.656 1.00 60.53 98 GLY A C 1
ATOM 750 O O . GLY A 1 98 ? -2.086 -1.936 -11.986 1.00 60.53 98 GLY A O 1
ATOM 751 N N . PRO A 1 99 ? -0.844 -2.934 -13.594 1.00 52.28 99 PRO A N 1
ATOM 752 C CA . PRO A 1 99 ? 0.003 -1.774 -13.879 1.00 52.28 99 PRO A CA 1
ATOM 753 C C . PRO A 1 99 ? -0.783 -0.535 -14.326 1.00 52.28 99 PRO A C 1
ATOM 755 O O . PRO A 1 99 ? -1.850 -0.699 -14.965 1.00 52.28 99 PRO A O 1
#